Protein AF-A0A4Q3F0S4-F1 (afdb_monomer_lite)

pLDDT: mean 83.57, std 13.53, range [43.0, 98.19]

Secondary structure (DSSP, 8-s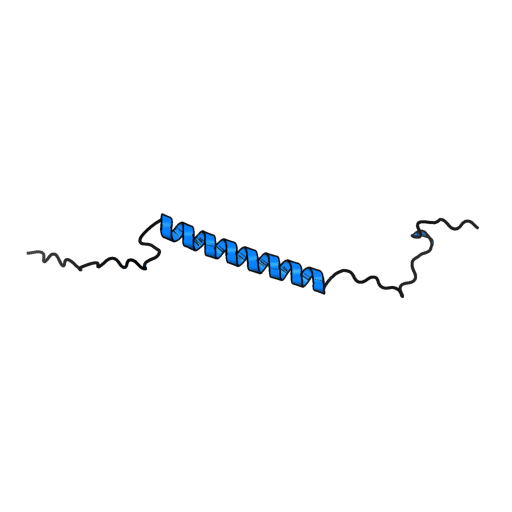tate):
------------TT-TTS-HHHHHHHHHHHHHHHHHHHHHHHHHHHHHTPPPP-TTS---GGG-SSPPP-

Structure (mmCIF, N/CA/C/O backbone):
data_AF-A0A4Q3F0S4-F1
#
_entry.id   AF-A0A4Q3F0S4-F1
#
loop_
_atom_site.group_PDB
_atom_site.id
_atom_site.type_symbol
_atom_site.label_atom_id
_atom_site.label_alt_id
_atom_site.label_comp_id
_atom_site.label_asym_id
_atom_site.label_entity_id
_atom_site.label_seq_id
_atom_site.pdbx_PDB_ins_code
_atom_site.Cartn_x
_atom_site.Cartn_y
_atom_site.Cartn_z
_atom_site.occupancy
_atom_site.B_iso_or_equiv
_atom_site.auth_seq_id
_atom_site.auth_comp_id
_atom_site.auth_asym_id
_atom_site.auth_atom_id
_atom_site.pdbx_PDB_model_num
ATOM 1 N N . MET A 1 1 ? 51.417 -2.959 -31.544 1.00 43.00 1 MET A N 1
ATOM 2 C CA . MET A 1 1 ? 50.303 -3.828 -31.977 1.00 43.00 1 MET A CA 1
ATOM 3 C C . MET A 1 1 ? 49.371 -3.980 -30.788 1.00 43.00 1 MET A C 1
ATOM 5 O O . MET A 1 1 ? 49.726 -4.680 -29.852 1.00 43.00 1 MET A O 1
ATOM 9 N N . GLN A 1 2 ? 48.274 -3.223 -30.745 1.00 46.94 2 GLN A N 1
ATOM 10 C CA . GLN A 1 2 ? 47.283 -3.328 -29.671 1.00 46.94 2 GLN A CA 1
ATOM 11 C C . GLN A 1 2 ? 46.233 -4.355 -30.094 1.00 46.94 2 GLN A C 1
ATOM 13 O O . GLN A 1 2 ? 45.534 -4.165 -31.085 1.00 46.94 2 GLN A O 1
ATOM 18 N N . THR A 1 3 ? 46.176 -5.472 -29.379 1.00 52.59 3 THR A N 1
ATOM 19 C CA . THR A 1 3 ? 45.176 -6.524 -29.553 1.00 52.59 3 THR A CA 1
ATOM 20 C C . THR A 1 3 ? 43.842 -6.017 -29.016 1.00 52.59 3 THR A C 1
ATOM 22 O O . THR A 1 3 ? 43.655 -5.856 -27.811 1.00 52.59 3 THR A O 1
ATOM 25 N N . HIS A 1 4 ? 42.912 -5.724 -29.922 1.00 52.97 4 HIS A N 1
ATOM 26 C CA . HIS A 1 4 ? 41.547 -5.347 -29.582 1.00 52.97 4 HIS A CA 1
ATOM 27 C C . HIS A 1 4 ? 40.809 -6.618 -29.135 1.00 52.97 4 HIS A C 1
ATOM 29 O O . HIS A 1 4 ? 40.324 -7.385 -29.963 1.00 52.97 4 HIS A O 1
ATOM 35 N N . ASN A 1 5 ? 40.797 -6.893 -27.829 1.00 60.22 5 ASN A N 1
ATOM 36 C CA . ASN A 1 5 ? 40.001 -7.979 -27.265 1.00 60.22 5 ASN A CA 1
ATOM 37 C C . ASN A 1 5 ? 38.521 -7.575 -27.327 1.00 60.22 5 ASN A C 1
ATOM 39 O O . ASN A 1 5 ? 38.019 -6.856 -26.464 1.00 60.22 5 ASN A O 1
ATOM 43 N N . GLN A 1 6 ? 37.855 -7.971 -28.409 1.00 61.22 6 GLN A N 1
ATOM 44 C CA . GLN A 1 6 ? 36.410 -7.883 -28.564 1.00 61.22 6 GLN A CA 1
ATOM 45 C C . GLN A 1 6 ? 35.793 -8.960 -27.666 1.00 61.22 6 GLN A C 1
ATOM 47 O O . GLN A 1 6 ? 35.480 -10.056 -28.124 1.00 61.22 6 GLN A O 1
ATOM 52 N N . ASN A 1 7 ? 35.668 -8.668 -26.370 1.00 60.25 7 ASN A N 1
ATOM 53 C CA . ASN A 1 7 ? 34.807 -9.449 -25.491 1.00 60.25 7 ASN A CA 1
ATOM 54 C C . ASN A 1 7 ? 33.418 -9.460 -26.144 1.00 60.25 7 ASN A C 1
ATOM 56 O O . ASN A 1 7 ? 32.786 -8.410 -26.253 1.00 60.25 7 ASN A O 1
ATOM 60 N N . THR A 1 8 ? 32.965 -10.612 -26.635 1.00 64.44 8 THR A N 1
ATOM 61 C CA . THR A 1 8 ? 31.631 -10.761 -27.218 1.00 64.44 8 THR A CA 1
ATOM 62 C C . THR A 1 8 ? 30.610 -10.611 -26.098 1.00 64.44 8 THR A C 1
ATOM 64 O O . THR A 1 8 ? 30.270 -11.583 -25.425 1.00 64.44 8 THR A O 1
ATOM 67 N N . HIS A 1 9 ? 30.180 -9.377 -25.845 1.00 66.38 9 HIS A N 1
ATOM 68 C CA . HIS A 1 9 ? 29.073 -9.074 -24.950 1.00 66.38 9 HIS A CA 1
ATOM 69 C C . HIS A 1 9 ? 27.796 -9.577 -25.625 1.00 66.38 9 HIS A C 1
ATOM 71 O O . HIS A 1 9 ? 27.243 -8.922 -26.504 1.00 66.38 9 HIS A O 1
ATOM 77 N N . ILE A 1 10 ? 27.408 -10.809 -25.301 1.00 80.12 10 ILE A N 1
ATOM 78 C CA . ILE A 1 10 ? 26.125 -11.368 -25.719 1.00 80.12 10 ILE A CA 1
ATOM 79 C C . ILE A 1 10 ? 25.090 -10.759 -24.778 1.00 80.12 10 ILE A C 1
ATOM 81 O O . ILE A 1 10 ? 25.092 -11.066 -23.584 1.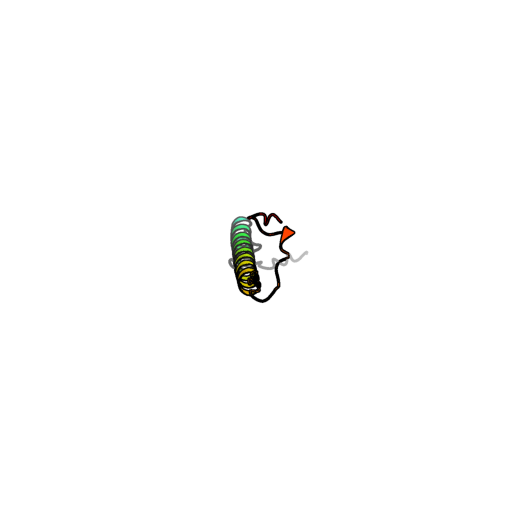00 80.12 10 ILE A O 1
ATOM 85 N N . ASP A 1 11 ? 24.248 -9.874 -25.303 1.00 79.19 11 ASP A N 1
ATOM 86 C CA . ASP A 1 11 ? 23.189 -9.250 -24.516 1.00 79.19 11 ASP A CA 1
ATOM 87 C C . ASP A 1 11 ? 22.207 -10.323 -24.025 1.00 79.19 11 ASP A C 1
ATOM 89 O O . ASP A 1 11 ? 21.709 -11.148 -24.795 1.00 79.19 11 ASP A O 1
ATOM 93 N N . ASN A 1 12 ? 21.941 -10.329 -22.719 1.00 84.62 12 ASN A N 1
ATOM 94 C CA . ASN A 1 12 ? 20.974 -11.231 -22.113 1.00 84.62 12 ASN A CA 1
ATOM 95 C C . ASN A 1 12 ? 19.576 -10.615 -22.215 1.00 84.62 12 ASN A C 1
ATOM 97 O O . ASN A 1 12 ? 19.271 -9.656 -21.512 1.00 84.62 12 ASN A O 1
ATOM 101 N N . GLU A 1 13 ? 18.701 -11.194 -23.035 1.00 83.88 13 GLU A N 1
ATOM 102 C CA . GLU A 1 13 ? 17.317 -10.718 -23.184 1.00 83.8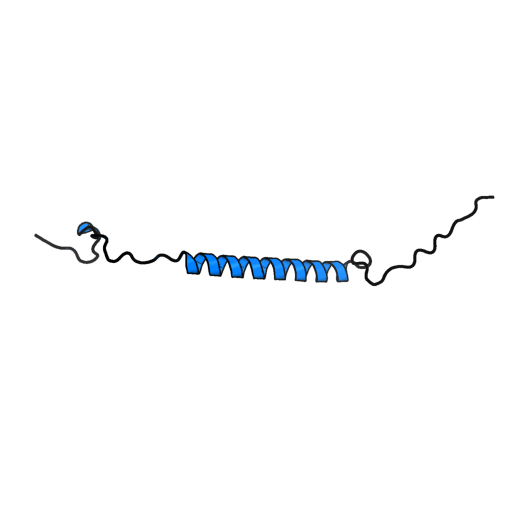8 13 GLU A CA 1
ATOM 103 C C . GLU A 1 13 ? 16.511 -10.747 -21.874 1.00 83.88 13 GLU A C 1
ATOM 105 O O . GLU A 1 13 ? 15.551 -9.991 -21.723 1.00 83.88 13 GLU A O 1
ATOM 110 N N . ALA A 1 14 ? 16.897 -11.592 -20.912 1.00 83.19 14 ALA A N 1
ATOM 111 C CA . ALA A 1 14 ? 16.266 -11.657 -19.596 1.00 83.19 14 ALA A CA 1
ATOM 112 C C . ALA A 1 14 ? 16.765 -10.574 -18.621 1.00 83.19 14 ALA A C 1
ATOM 114 O O . ALA A 1 14 ? 16.283 -10.506 -17.489 1.00 83.19 14 ALA A O 1
ATOM 115 N N . ASP A 1 15 ? 17.724 -9.739 -19.025 1.00 87.44 15 ASP A N 1
ATOM 116 C CA . ASP A 1 15 ? 18.219 -8.653 -18.192 1.00 87.44 15 ASP A CA 1
ATOM 117 C C . ASP A 1 15 ? 17.200 -7.505 -18.106 1.00 87.44 15 ASP A C 1
ATOM 119 O O . ASP A 1 15 ? 16.714 -6.955 -19.099 1.00 87.44 15 ASP A O 1
ATOM 123 N N . ILE A 1 16 ? 16.884 -7.114 -16.874 1.00 85.56 16 ILE A N 1
ATOM 124 C CA . ILE A 1 16 ? 15.947 -6.034 -16.568 1.00 85.56 16 ILE A CA 1
ATOM 125 C C . ILE A 1 16 ? 16.564 -4.679 -16.938 1.00 85.56 16 ILE A C 1
ATOM 127 O O . ILE A 1 16 ? 15.837 -3.732 -17.255 1.00 85.56 16 ILE A O 1
ATOM 131 N N . GLU A 1 17 ? 17.893 -4.559 -16.930 1.00 87.00 17 GLU A N 1
ATOM 132 C CA . GLU A 1 17 ? 18.575 -3.313 -17.280 1.00 87.00 17 GLU A CA 1
ATOM 133 C C . GLU A 1 17 ? 18.617 -3.046 -18.789 1.00 87.00 17 GLU A C 1
ATOM 135 O O . GLU A 1 17 ? 18.733 -1.884 -19.190 1.00 87.00 17 GLU A O 1
ATOM 140 N N . LEU A 1 18 ? 18.400 -4.079 -19.613 1.00 86.75 18 LEU A N 1
ATOM 141 C CA . LEU A 1 18 ? 18.490 -4.009 -21.072 1.00 86.75 18 LEU A CA 1
ATOM 142 C C . LEU A 1 18 ? 17.494 -3.018 -21.689 1.00 86.75 18 LEU A C 1
ATOM 144 O O . LEU A 1 18 ? 17.806 -2.335 -22.665 1.00 86.75 18 LEU A O 1
ATOM 148 N N . SER A 1 19 ? 16.283 -2.897 -21.128 1.00 89.56 19 SER A N 1
ATOM 149 C CA . SER A 1 19 ? 15.278 -1.967 -21.650 1.00 89.56 19 SER A CA 1
ATOM 150 C C . SER A 1 19 ? 14.534 -1.193 -20.561 1.00 89.56 19 SER A C 1
ATOM 152 O O . SER A 1 19 ? 13.944 -1.738 -19.624 1.00 89.56 19 SER A O 1
ATOM 154 N N . LYS A 1 20 ? 14.491 0.135 -20.728 1.00 89.88 20 LYS A N 1
ATOM 155 C CA . LYS A 1 20 ? 13.754 1.038 -19.828 1.00 89.88 20 LYS A CA 1
ATOM 156 C C . LYS A 1 20 ? 12.254 0.698 -19.725 1.00 89.88 20 LYS A C 1
ATOM 158 O O . LYS A 1 20 ? 11.746 0.717 -18.602 1.00 89.88 20 LYS A O 1
ATOM 163 N N . PRO A 1 21 ? 11.539 0.362 -20.822 1.00 92.19 21 PRO A N 1
ATOM 164 C CA . PRO A 1 21 ? 10.121 0.012 -20.740 1.00 92.19 21 PRO A CA 1
ATOM 165 C C . PRO A 1 21 ? 9.865 -1.289 -19.971 1.00 92.19 21 PRO A C 1
ATOM 167 O O . PRO A 1 21 ? 8.942 -1.330 -19.159 1.00 92.19 21 PRO A O 1
ATOM 170 N N . SER A 1 22 ? 10.685 -2.332 -20.173 1.00 89.25 22 SER A N 1
ATOM 171 C CA . SER A 1 22 ? 10.537 -3.601 -19.441 1.00 89.25 22 SER A CA 1
ATOM 172 C C . SER A 1 22 ? 10.749 -3.394 -17.941 1.00 89.25 22 SER A C 1
ATOM 174 O O . SER A 1 22 ? 9.891 -3.762 -17.134 1.00 89.25 22 SER A O 1
ATOM 176 N N . LYS A 1 23 ? 11.811 -2.665 -17.568 1.00 92.56 23 LYS A N 1
ATOM 177 C CA . LYS A 1 23 ? 12.083 -2.291 -16.175 1.00 92.56 23 LYS A CA 1
ATOM 178 C C . LYS A 1 23 ? 10.927 -1.534 -15.528 1.00 92.56 23 LYS A C 1
ATOM 180 O O . LYS A 1 23 ? 10.532 -1.855 -14.412 1.00 92.56 23 LYS A O 1
ATOM 185 N N . SER A 1 24 ? 10.363 -0.541 -16.217 1.00 94.88 24 SER A N 1
ATOM 186 C CA . SER A 1 24 ? 9.242 0.245 -15.686 1.00 94.88 24 SER A CA 1
ATOM 187 C C . SER A 1 24 ? 8.004 -0.618 -15.424 1.00 94.88 24 SER A C 1
ATOM 189 O O . SER A 1 24 ? 7.387 -0.477 -14.370 1.00 94.88 24 SER A O 1
ATOM 191 N N . ARG A 1 25 ? 7.674 -1.549 -16.331 1.00 93.06 25 ARG A N 1
ATOM 192 C CA . ARG A 1 25 ? 6.554 -2.488 -16.153 1.00 93.06 25 ARG A CA 1
ATOM 193 C C . ARG A 1 25 ? 6.779 -3.416 -14.962 1.00 93.06 25 ARG A C 1
ATOM 195 O O . ARG A 1 25 ? 5.864 -3.603 -14.166 1.00 93.06 25 ARG A O 1
ATOM 202 N N . PHE A 1 26 ? 7.990 -3.956 -14.817 1.00 93.94 26 PHE A N 1
ATOM 203 C CA . PHE A 1 26 ? 8.347 -4.806 -13.682 1.00 93.94 26 PHE A CA 1
ATOM 204 C C . PHE A 1 26 ? 8.229 -4.057 -12.349 1.00 93.94 26 PHE A C 1
ATOM 206 O O . PHE A 1 26 ? 7.553 -4.528 -11.437 1.00 93.94 26 PHE A O 1
ATOM 213 N N . LEU A 1 27 ? 8.817 -2.860 -12.253 1.00 95.56 27 LEU A N 1
ATOM 214 C CA . LEU A 1 27 ? 8.755 -2.045 -11.038 1.00 95.56 27 LEU A CA 1
ATOM 215 C C . LEU A 1 27 ? 7.322 -1.627 -10.693 1.00 95.56 27 LEU A C 1
ATOM 217 O O . LEU A 1 27 ? 6.966 -1.614 -9.518 1.00 95.56 27 LEU A O 1
ATOM 221 N N . PHE A 1 28 ? 6.485 -1.335 -11.693 1.00 96.56 28 PHE A N 1
ATOM 222 C CA . PHE A 1 28 ? 5.066 -1.061 -11.473 1.00 96.56 28 PHE A CA 1
ATOM 223 C C . PHE A 1 28 ? 4.343 -2.262 -10.853 1.00 96.56 28 PHE A C 1
ATOM 225 O O . PHE A 1 28 ? 3.629 -2.093 -9.869 1.00 96.56 28 PHE A O 1
ATOM 232 N N . LEU A 1 29 ? 4.547 -3.470 -11.389 1.00 96.88 29 LEU A N 1
ATOM 233 C CA . LEU A 1 29 ? 3.928 -4.687 -10.854 1.00 96.88 29 LEU A CA 1
ATOM 234 C C . LEU A 1 29 ? 4.418 -4.997 -9.436 1.00 96.88 29 LEU A C 1
ATOM 236 O O . LEU A 1 29 ? 3.601 -5.303 -8.570 1.00 96.88 29 LEU A O 1
ATOM 240 N N . LEU A 1 30 ? 5.725 -4.865 -9.186 1.00 97.06 30 LEU A N 1
ATOM 241 C CA . LEU A 1 30 ? 6.319 -5.036 -7.860 1.00 97.06 30 LEU A CA 1
ATOM 242 C C . LEU A 1 30 ? 5.704 -4.055 -6.852 1.00 97.06 30 LEU A C 1
ATOM 244 O O . LEU A 1 30 ? 5.275 -4.456 -5.772 1.00 97.06 30 LEU A O 1
ATOM 248 N N . PHE A 1 31 ? 5.635 -2.774 -7.220 1.00 97.81 31 PHE A N 1
ATOM 249 C CA . PHE A 1 31 ? 5.067 -1.727 -6.379 1.00 97.81 31 PHE A CA 1
ATOM 250 C C . PHE A 1 31 ? 3.579 -1.960 -6.113 1.00 97.81 31 PHE A C 1
ATOM 252 O O . PHE A 1 31 ? 3.155 -1.945 -4.961 1.00 97.81 31 PHE A O 1
ATOM 259 N N . PHE A 1 32 ? 2.795 -2.222 -7.162 1.00 98.12 32 PHE A N 1
ATOM 260 C CA . PHE A 1 32 ? 1.365 -2.487 -7.042 1.00 98.12 32 PHE A CA 1
ATOM 261 C C . PHE A 1 32 ? 1.095 -3.693 -6.141 1.00 98.12 32 PHE A C 1
ATOM 263 O O . PHE A 1 32 ? 0.263 -3.610 -5.244 1.00 98.12 32 PHE A O 1
ATOM 270 N N . PHE A 1 33 ? 1.826 -4.792 -6.331 1.00 98.06 33 PHE A N 1
ATOM 271 C CA . PHE A 1 33 ? 1.670 -5.995 -5.520 1.00 98.06 33 PHE A CA 1
ATOM 272 C C . PHE A 1 33 ? 2.072 -5.767 -4.058 1.00 98.06 33 PHE A C 1
ATOM 274 O O . PHE A 1 33 ? 1.351 -6.176 -3.149 1.00 98.06 33 PHE A O 1
ATOM 281 N N . GLY A 1 34 ? 3.179 -5.056 -3.821 1.00 98.19 34 GLY A N 1
ATOM 282 C CA . GLY A 1 34 ? 3.595 -4.674 -2.473 1.00 98.19 34 GLY A CA 1
ATOM 283 C C . GLY A 1 34 ? 2.546 -3.810 -1.772 1.00 98.19 34 GLY A C 1
ATOM 284 O O . GLY A 1 34 ? 2.180 -4.083 -0.629 1.00 98.19 34 GLY A O 1
ATOM 285 N N . PHE A 1 35 ? 2.003 -2.815 -2.475 1.00 98.00 35 PHE A N 1
ATOM 286 C CA . PHE A 1 35 ? 0.957 -1.948 -1.937 1.00 98.00 35 PHE A CA 1
ATOM 287 C C . PHE A 1 35 ? -0.358 -2.702 -1.705 1.00 98.00 35 PHE A C 1
ATOM 289 O O . PHE A 1 35 ? -1.028 -2.479 -0.701 1.00 98.00 35 PHE A O 1
ATOM 296 N N . PHE A 1 36 ? -0.704 -3.632 -2.596 1.00 98.19 36 PHE A N 1
ATOM 297 C CA . PHE A 1 36 ? -1.878 -4.488 -2.466 1.00 98.19 36 PHE A CA 1
ATOM 298 C C . PHE A 1 36 ? -1.806 -5.358 -1.206 1.00 98.19 36 PHE A C 1
ATOM 300 O O . PHE A 1 36 ? -2.745 -5.355 -0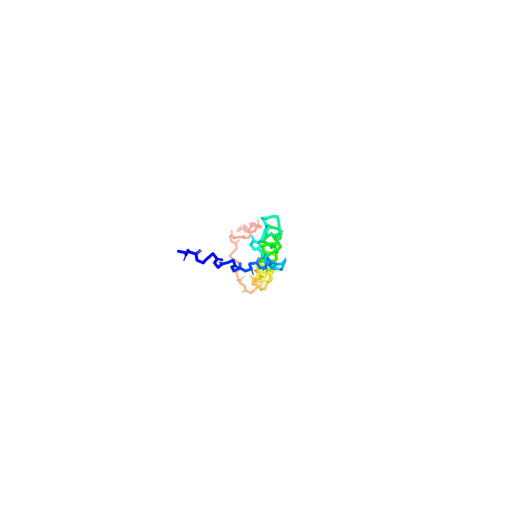.412 1.00 98.19 36 PHE A O 1
ATOM 307 N N . ILE A 1 37 ? -0.680 -6.046 -0.975 1.00 97.94 37 ILE A N 1
ATOM 308 C CA . ILE A 1 37 ? -0.486 -6.848 0.243 1.00 97.94 37 ILE A CA 1
ATOM 309 C C . ILE A 1 37 ? -0.490 -5.958 1.487 1.00 97.94 37 ILE A C 1
ATOM 311 O O . ILE A 1 37 ? -1.116 -6.315 2.482 1.00 97.94 37 I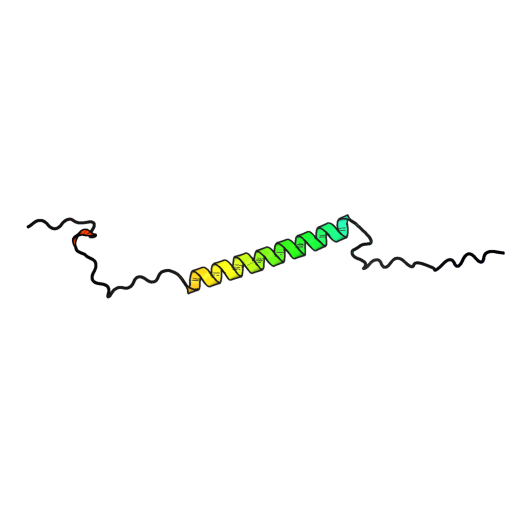LE A O 1
ATOM 315 N N . PHE A 1 38 ? 0.174 -4.800 1.442 1.00 97.25 38 PHE A N 1
ATOM 316 C CA . PHE A 1 38 ? 0.202 -3.864 2.566 1.00 97.25 38 PHE A CA 1
ATOM 317 C C . PHE A 1 38 ? -1.204 -3.384 2.948 1.00 97.25 38 PHE A C 1
ATOM 319 O O . PHE A 1 38 ? -1.577 -3.445 4.119 1.00 97.25 38 PHE A O 1
ATOM 326 N N . ALA A 1 39 ? -2.006 -2.965 1.966 1.00 97.62 39 ALA A N 1
ATOM 327 C CA . ALA A 1 39 ? -3.385 -2.547 2.191 1.00 97.62 39 ALA A CA 1
ATOM 328 C C . ALA A 1 39 ? -4.234 -3.700 2.743 1.00 97.62 39 ALA A C 1
ATOM 330 O O . ALA A 1 39 ? -4.954 -3.515 3.722 1.00 97.62 39 ALA A O 1
ATOM 331 N N . TRP A 1 40 ? -4.101 -4.902 2.174 1.00 97.25 40 TRP A N 1
ATOM 332 C CA . TRP A 1 40 ? -4.820 -6.085 2.642 1.00 97.25 40 TRP A CA 1
ATOM 333 C C . TRP A 1 40 ? -4.484 -6.422 4.099 1.00 97.25 40 TRP A C 1
ATOM 335 O O . TRP A 1 40 ? -5.383 -6.594 4.924 1.00 97.25 40 TRP A O 1
ATOM 345 N N . ALA A 1 41 ? -3.194 -6.493 4.433 1.00 96.94 41 ALA A N 1
ATOM 346 C CA . ALA A 1 41 ? -2.729 -6.770 5.787 1.00 96.94 41 ALA A CA 1
ATOM 347 C C . ALA A 1 41 ? -3.178 -5.679 6.772 1.00 96.94 41 ALA A C 1
ATOM 349 O O . ALA A 1 41 ? -3.617 -5.993 7.878 1.00 96.94 41 ALA A O 1
ATOM 350 N N . GLY A 1 42 ? -3.134 -4.409 6.355 1.00 96.00 42 GLY A N 1
ATOM 351 C CA . GLY A 1 42 ? -3.627 -3.281 7.142 1.00 96.00 42 GLY A CA 1
ATOM 352 C C . GLY A 1 42 ? -5.126 -3.376 7.437 1.00 96.00 42 GLY A C 1
ATOM 353 O O . GLY A 1 42 ? -5.537 -3.218 8.585 1.00 96.00 42 GLY A O 1
ATOM 354 N N . CYS A 1 43 ? -5.945 -3.703 6.432 1.00 95.31 43 CYS A N 1
ATOM 355 C CA . CYS A 1 43 ? -7.382 -3.913 6.611 1.00 95.31 43 CYS A CA 1
ATOM 356 C C . CYS A 1 43 ? -7.683 -5.092 7.545 1.00 95.31 43 CYS A C 1
ATOM 358 O O . CYS A 1 43 ? -8.556 -4.978 8.405 1.00 95.31 43 CYS A O 1
ATOM 360 N N . TYR A 1 44 ? -6.958 -6.205 7.400 1.00 96.06 44 TYR A N 1
ATOM 361 C CA . TYR A 1 44 ? -7.123 -7.373 8.265 1.00 96.06 44 TYR A CA 1
ATOM 362 C C . TYR A 1 44 ? -6.791 -7.045 9.728 1.00 96.06 44 TYR A C 1
ATOM 364 O O . TYR A 1 44 ? -7.592 -7.319 10.620 1.00 96.06 44 TYR A O 1
ATOM 372 N N . ASN A 1 45 ? -5.657 -6.384 9.971 1.00 95.38 45 ASN A N 1
ATOM 373 C CA . ASN A 1 45 ? -5.233 -5.987 11.313 1.00 95.38 45 ASN A CA 1
ATOM 374 C C . ASN A 1 45 ? -6.260 -5.047 11.975 1.00 95.38 45 ASN A C 1
ATOM 376 O O . ASN A 1 45 ? -6.650 -5.252 13.125 1.00 95.38 45 ASN A O 1
ATOM 380 N N . LEU A 1 46 ? -6.785 -4.078 11.218 1.00 93.25 46 LEU A N 1
ATOM 381 C CA . LEU A 1 46 ? -7.821 -3.169 11.708 1.00 93.25 46 LEU A CA 1
ATOM 382 C C . LEU A 1 46 ? -9.140 -3.892 12.025 1.00 93.25 46 LEU A C 1
ATOM 384 O O . LEU A 1 46 ? -9.827 -3.533 12.979 1.00 93.25 46 LEU A O 1
ATOM 388 N N . TYR A 1 47 ? -9.505 -4.912 11.244 1.00 92.69 47 TYR A N 1
ATOM 389 C CA . TYR A 1 47 ? -10.697 -5.720 11.498 1.00 92.69 47 TYR A CA 1
ATOM 390 C C . TYR A 1 47 ? -10.573 -6.581 12.764 1.00 92.69 47 TYR A C 1
ATOM 392 O O . TYR A 1 47 ? -11.562 -6.766 13.487 1.00 92.69 47 TYR A O 1
ATOM 400 N N . GLU A 1 48 ? -9.381 -7.110 13.031 1.00 93.25 48 GLU A N 1
ATOM 401 C CA . GLU A 1 48 ? -9.105 -7.917 14.219 1.00 93.25 48 GLU A CA 1
ATOM 402 C C . GLU A 1 48 ? -9.122 -7.061 15.492 1.00 93.25 48 GLU A C 1
ATOM 404 O O . GLU A 1 48 ? -9.791 -7.409 16.464 1.00 93.25 48 GLU A O 1
ATOM 409 N N . HIS A 1 49 ? -8.512 -5.875 15.441 1.00 92.31 49 HIS A N 1
ATOM 410 C CA . HIS A 1 49 ? -8.500 -4.903 16.539 1.00 92.31 49 HIS A CA 1
ATOM 411 C C . HIS A 1 49 ? -9.643 -3.885 16.472 1.00 92.31 49 HIS A C 1
ATOM 413 O O . HIS A 1 49 ? -9.536 -2.779 17.012 1.00 92.31 49 HIS A O 1
ATOM 419 N N . LYS A 1 50 ? -10.751 -4.234 15.810 1.00 89.50 50 LYS A N 1
ATOM 420 C CA . LYS A 1 50 ? -11.922 -3.359 15.772 1.00 89.50 50 LYS A CA 1
ATOM 421 C C . LYS A 1 50 ? -12.414 -3.081 17.189 1.00 89.50 50 LYS A C 1
ATOM 423 O O . LYS A 1 50 ? -12.353 -3.944 18.065 1.00 89.50 50 LYS A O 1
ATOM 428 N N . PHE A 1 51 ? -12.957 -1.885 17.390 1.00 87.12 51 PHE A N 1
ATOM 429 C CA . PHE A 1 51 ? -13.588 -1.527 18.652 1.00 87.12 51 PHE A CA 1
ATOM 430 C C . PHE A 1 51 ? -14.706 -2.524 18.977 1.00 87.12 51 PHE A C 1
ATOM 432 O O . PHE A 1 51 ? -15.686 -2.642 18.237 1.00 87.12 51 PHE A O 1
ATOM 439 N N . GLN A 1 52 ? -14.545 -3.245 20.082 1.00 84.25 52 GLN A N 1
ATOM 440 C CA . GLN A 1 52 ? -15.596 -4.071 20.658 1.00 84.25 52 GLN A CA 1
ATOM 441 C C . GLN A 1 52 ? -16.316 -3.234 21.711 1.00 84.25 52 GLN A C 1
ATOM 443 O O . GLN A 1 52 ? -15.680 -2.637 22.583 1.00 84.25 52 GLN A O 1
ATOM 448 N N . LYS A 1 53 ? -17.645 -3.151 21.617 1.00 77.75 53 LYS A N 1
ATOM 449 C CA . LYS A 1 53 ? -18.441 -2.469 22.634 1.00 77.75 53 LYS A CA 1
ATOM 450 C C . LYS A 1 53 ? -18.354 -3.290 23.919 1.00 77.75 53 LYS A C 1
ATOM 452 O O . LYS A 1 53 ? -18.801 -4.428 23.947 1.00 77.75 53 LYS A O 1
ATOM 457 N N . ASN A 1 54 ? -17.784 -2.708 24.967 1.00 72.06 54 ASN A N 1
ATOM 458 C CA . ASN A 1 54 ? -17.856 -3.284 26.302 1.00 72.06 54 ASN A CA 1
ATOM 459 C C . ASN A 1 54 ? -19.255 -3.013 26.867 1.00 72.06 54 ASN A C 1
ATOM 461 O O . ASN A 1 54 ? -19.621 -1.854 27.069 1.00 72.06 54 ASN A O 1
ATOM 465 N N . GLU A 1 55 ? -20.040 -4.069 27.074 1.00 71.56 55 GLU A N 1
ATOM 466 C CA . GLU A 1 55 ? -21.410 -3.964 27.595 1.00 71.56 55 GLU A CA 1
ATOM 467 C C . GLU A 1 55 ? -21.445 -3.739 29.116 1.00 71.56 55 GLU A C 1
ATOM 469 O O . GLU A 1 55 ? -22.365 -3.098 29.612 1.00 71.56 55 GLU A O 1
ATOM 474 N N . ASP A 1 56 ? -20.401 -4.160 29.837 1.00 73.56 56 ASP A N 1
ATOM 475 C CA . ASP A 1 56 ? -20.351 -4.136 31.307 1.00 73.56 56 ASP A CA 1
ATOM 476 C C . ASP A 1 56 ? -19.808 -2.832 31.916 1.00 73.56 56 ASP A C 1
ATOM 478 O O . ASP A 1 56 ? -19.627 -2.737 33.132 1.00 73.56 56 ASP A O 1
ATOM 482 N N . ILE A 1 57 ? -19.511 -1.809 31.106 1.00 73.44 57 ILE A N 1
ATOM 483 C CA . ILE A 1 57 ? -19.010 -0.538 31.645 1.00 73.44 57 ILE A CA 1
ATOM 484 C C . ILE A 1 57 ? -20.209 0.316 32.071 1.00 73.44 57 ILE A C 1
ATOM 486 O O . ILE A 1 57 ? -21.012 0.686 31.210 1.00 73.44 57 ILE A O 1
ATOM 490 N N . PRO A 1 58 ? -20.329 0.691 33.360 1.00 75.56 58 PRO A N 1
ATOM 491 C CA . PRO A 1 58 ? -21.360 1.619 33.798 1.00 75.56 58 PRO A CA 1
ATOM 492 C C . PRO A 1 58 ? -21.140 2.965 33.103 1.00 75.56 58 PRO A C 1
ATOM 494 O O . PRO A 1 58 ? -20.178 3.685 33.379 1.00 75.56 58 PRO A O 1
ATOM 497 N N . VAL A 1 59 ? -22.023 3.285 32.159 1.00 74.69 59 VAL A N 1
ATOM 498 C CA . VAL A 1 59 ? -21.995 4.551 31.428 1.00 74.69 59 VAL A CA 1
ATOM 499 C C . VAL A 1 59 ? -22.496 5.655 32.368 1.00 74.69 59 VAL A C 1
ATOM 501 O O . VAL A 1 59 ? -23.578 5.511 32.941 1.00 74.69 59 VAL A O 1
ATOM 504 N N . PRO A 1 60 ? -21.745 6.754 32.560 1.00 79.50 60 PRO A N 1
ATOM 505 C CA . PRO A 1 60 ? -22.190 7.869 33.389 1.00 79.50 60 PRO A CA 1
ATOM 506 C C . PRO A 1 60 ? -23.506 8.468 32.873 1.00 79.50 60 PRO A C 1
ATOM 508 O O . PRO A 1 60 ? -23.623 8.771 31.685 1.00 79.50 60 PRO A O 1
ATOM 511 N N . GLU A 1 61 ? -24.482 8.696 33.759 1.00 75.88 61 GLU A N 1
ATOM 512 C CA . GLU A 1 61 ? -25.825 9.177 33.374 1.00 75.88 61 GLU A CA 1
ATOM 513 C C . GLU A 1 61 ? -25.808 10.531 32.639 1.00 75.88 61 GLU A C 1
ATOM 515 O O . GLU A 1 61 ? -26.689 10.817 31.838 1.00 75.88 61 GLU A O 1
ATOM 520 N N . ASN A 1 62 ? -24.781 11.358 32.853 1.00 76.00 62 ASN A N 1
ATOM 521 C CA . ASN A 1 62 ? -24.604 12.641 32.164 1.00 76.00 62 ASN A CA 1
ATOM 522 C C . ASN A 1 62 ? -24.149 12.512 30.697 1.00 76.00 62 ASN A C 1
ATOM 524 O O . ASN A 1 62 ? -24.149 13.508 29.978 1.00 76.00 62 ASN A O 1
ATOM 528 N N . THR A 1 63 ? -23.727 11.322 30.263 1.00 78.00 63 THR A N 1
ATOM 529 C CA . THR A 1 63 ? -23.361 11.030 28.863 1.00 78.00 63 THR A CA 1
ATOM 530 C C . THR A 1 63 ? -24.513 10.411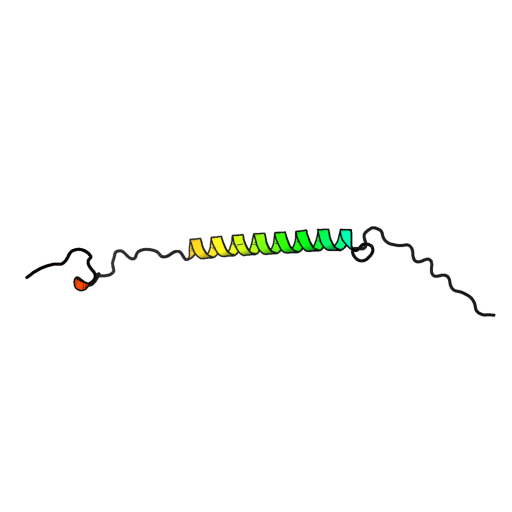 28.076 1.00 78.00 63 THR A C 1
ATOM 532 O O . THR A 1 63 ? -24.400 10.193 26.869 1.00 78.00 63 THR A O 1
ATOM 535 N N . GLN A 1 64 ? -25.627 10.125 28.753 1.00 79.44 64 GLN A N 1
ATOM 536 C CA . GLN A 1 64 ? -26.806 9.550 28.137 1.00 79.44 64 GLN A CA 1
ATOM 537 C C . GLN A 1 64 ? -27.500 10.606 27.268 1.00 79.44 64 GLN A C 1
ATOM 539 O O . GLN A 1 64 ? -27.660 11.756 27.671 1.00 79.44 64 GLN A O 1
ATOM 544 N N . TYR A 1 65 ? -27.886 10.214 26.051 1.00 78.56 65 TYR A N 1
ATOM 545 C CA . TYR A 1 65 ? -28.546 11.117 25.099 1.00 78.56 65 TYR A CA 1
ATOM 546 C C . TYR A 1 65 ? -29.884 11.639 25.638 1.00 78.56 65 TYR A C 1
ATOM 548 O O . TYR A 1 65 ? -30.271 12.776 25.380 1.00 78.56 65 TYR A O 1
ATOM 556 N N . GLU A 1 66 ? -30.572 10.802 26.411 1.00 83.00 66 GLU A N 1
ATOM 557 C CA . GLU A 1 66 ? -31.811 11.159 27.085 1.00 83.00 66 GLU A CA 1
ATOM 558 C C . GLU A 1 66 ? -31.505 11.737 28.475 1.00 83.00 66 GLU A C 1
ATOM 560 O O . GLU A 1 66 ? -30.945 11.031 29.321 1.00 83.00 66 GLU A O 1
ATOM 565 N N . PRO A 1 67 ? -31.861 13.006 28.743 1.00 80.88 67 PRO A N 1
ATOM 566 C CA . PRO A 1 67 ? -31.626 13.618 30.041 1.00 80.88 67 PRO A CA 1
ATOM 567 C C . PRO A 1 67 ? -32.594 13.062 31.095 1.00 80.88 67 PRO A C 1
ATOM 569 O O . PRO A 1 67 ? -33.810 13.060 30.901 1.00 80.88 67 PRO A O 1
ATOM 572 N N . LYS A 1 68 ? -32.065 12.652 32.254 1.00 73.00 68 LYS A N 1
ATOM 573 C CA . LYS A 1 68 ? -32.873 12.397 33.456 1.00 73.00 68 LYS A CA 1
ATOM 574 C C . LYS A 1 68 ? -33.038 13.689 34.257 1.00 73.00 68 LYS A C 1
ATOM 576 O O . LYS A 1 68 ? -32.052 14.313 34.647 1.00 73.00 68 LYS A O 1
ATOM 581 N N . TYR A 1 69 ? -34.282 14.069 34.527 1.00 75.88 69 TYR A N 1
ATOM 582 C CA . TYR A 1 69 ? -34.623 15.180 35.419 1.00 75.88 69 TYR A CA 1
ATOM 583 C C . TYR A 1 69 ? -34.941 14.651 36.827 1.00 75.88 69 TYR A C 1
ATOM 585 O O . TYR A 1 69 ? -35.381 13.509 36.966 1.00 75.88 69 TYR A O 1
ATOM 593 N N . LYS A 1 70 ? -34.663 15.462 37.857 1.00 73.62 70 LYS A N 1
ATOM 594 C CA . LYS A 1 70 ? -34.982 15.154 39.262 1.00 73.62 70 LYS A CA 1
ATOM 595 C C . LYS A 1 70 ? -36.460 15.354 39.563 1.00 73.62 70 LYS A C 1
ATOM 597 O O . LYS A 1 70 ? -37.036 16.300 38.982 1.00 73.62 70 LYS A O 1
#

Sequence (70 aa):
MQTHNQNTHIDNEADIELSKPSKSRFLFLLFFFGFFIFAWAGCYNLYEHKFQKNEDIPVPENTQYEPKYK

Foldseek 3Di:
DDDPPPPPPPDDPPDLVPDPVSVVVVVVVVVVVVVVVVVVVVVVVCVVVPDDDDPPDPDPQVPDPDHDDD

Radius of gyration: 31.45 Å; chains: 1; bounding box: 85×27×71 Å